Protein AF-A0A351MI33-F1 (afdb_monomer_lite)

Sequence (95 aa):
RRAPEGATAYVCPPGAIAGLGVYRALGLWRRDIRLVSGADAAPTADYFVYQNRPSEWDELGFELRSQRQPVYTAFGGDAPVGFIWAAAGKEWAAP

Foldseek 3Di:
DQDDFLAEEEEPPPVVVVVVVVCLVVVVDDVSYHYDYDPVCVVVHQKYKYFADPVRDDPVSVVCVVPHAFLDFDDDVPHTGMGMHGDPPNCDDSD

pLDDT: mean 85.52, std 9.97, range [40.78, 94.5]

Radius of gyration: 12.81 Å; chains: 1; bounding box: 30×28×30 Å

Secondary structure (DSSP, 8-state):
--SPTT-EEEEESTTHHHHHHHHHHTTSS-TTPEEE-STTTGGG-SEEEEES-GGGS-HHHHHHHHH---SEEEEETTEEEEEEEEPTT------

Structure (mmCIF, N/CA/C/O backbone):
data_AF-A0A351MI33-F1
#
_entry.id   AF-A0A351MI33-F1
#
loop_
_atom_site.group_PDB
_atom_site.id
_atom_site.type_symbol
_atom_site.label_atom_id
_atom_site.label_alt_id
_atom_site.label_comp_id
_atom_site.label_asym_id
_atom_site.label_entity_id
_atom_site.label_seq_id
_atom_site.pdbx_PDB_ins_code
_atom_site.Cartn_x
_atom_site.Cartn_y
_atom_site.Cartn_z
_atom_site.occupancy
_atom_site.B_iso_or_equiv
_atom_site.auth_seq_id
_atom_site.auth_comp_id
_atom_site.auth_asym_id
_atom_site.auth_atom_id
_atom_site.pdbx_PDB_model_num
ATOM 1 N N . ARG A 1 1 ? -11.268 -3.948 -3.654 1.00 64.81 1 ARG A N 1
ATOM 2 C CA . ARG A 1 1 ? -12.704 -4.349 -3.637 1.00 64.81 1 ARG A CA 1
ATOM 3 C C . ARG A 1 1 ? -13.127 -4.969 -2.304 1.00 64.81 1 ARG A C 1
ATOM 5 O O . ARG A 1 1 ? -14.215 -4.640 -1.862 1.00 64.81 1 ARG A O 1
ATOM 12 N N . ARG A 1 2 ? -12.286 -5.793 -1.659 1.00 79.44 2 ARG A N 1
ATOM 13 C CA . ARG A 1 2 ? -12.592 -6.479 -0.385 1.00 79.44 2 ARG A CA 1
ATOM 14 C C . ARG A 1 2 ? -12.081 -5.778 0.884 1.00 79.44 2 ARG A C 1
ATOM 16 O O . ARG A 1 2 ? -12.236 -6.316 1.967 1.00 79.44 2 ARG A O 1
ATOM 23 N N . ALA A 1 3 ? -11.467 -4.602 0.752 1.00 82.38 3 ALA A N 1
ATOM 24 C CA . ALA A 1 3 ? -11.012 -3.839 1.910 1.00 82.38 3 ALA A CA 1
ATOM 25 C C . ALA A 1 3 ? -12.199 -3.436 2.808 1.00 82.38 3 ALA A C 1
ATOM 27 O O . ALA A 1 3 ? -13.283 -3.190 2.263 1.00 82.38 3 ALA A O 1
ATOM 28 N N . PRO A 1 4 ? -12.017 -3.325 4.134 1.00 84.56 4 PRO A N 1
ATOM 29 C CA . PRO A 1 4 ? -13.027 -2.764 5.027 1.00 84.56 4 PRO A CA 1
ATOM 30 C C . PRO A 1 4 ? -13.518 -1.390 4.569 1.00 84.56 4 PRO A C 1
ATOM 32 O O . PRO A 1 4 ? -12.855 -0.700 3.787 1.00 84.56 4 PRO A O 1
ATOM 35 N N . GLU A 1 5 ? -14.702 -1.001 5.027 1.00 89.62 5 GLU A N 1
ATOM 36 C CA . GLU A 1 5 ? -15.210 0.351 4.807 1.00 89.62 5 GLU A CA 1
ATOM 37 C C . GLU A 1 5 ? -14.296 1.384 5.477 1.00 89.62 5 GLU A C 1
ATOM 39 O O . GLU A 1 5 ? -13.854 1.195 6.608 1.00 89.62 5 GLU A O 1
ATOM 44 N N . GLY A 1 6 ? -13.974 2.458 4.753 1.00 90.25 6 GLY A N 1
ATOM 45 C CA . GLY A 1 6 ? -13.124 3.534 5.264 1.00 90.25 6 GLY A CA 1
ATOM 46 C C . GLY A 1 6 ? -11.640 3.181 5.390 1.00 90.25 6 GLY A C 1
ATOM 47 O O . GLY A 1 6 ? -10.904 3.932 6.030 1.00 90.25 6 GLY A O 1
ATOM 48 N N . ALA A 1 7 ? -11.199 2.064 4.797 1.00 91.94 7 ALA A N 1
ATOM 49 C CA . ALA A 1 7 ? -9.819 1.601 4.894 1.00 91.94 7 ALA A CA 1
ATOM 50 C C . ALA A 1 7 ? -8.806 2.653 4.417 1.00 91.94 7 ALA A C 1
ATOM 52 O O . ALA A 1 7 ? -9.019 3.364 3.429 1.00 91.94 7 ALA A O 1
ATOM 53 N N . THR A 1 8 ? -7.664 2.697 5.091 1.00 93.62 8 THR A N 1
ATOM 54 C CA . THR A 1 8 ? -6.550 3.588 4.777 1.00 93.62 8 THR A CA 1
ATOM 55 C C . THR A 1 8 ? -5.463 2.816 4.034 1.00 93.62 8 THR A C 1
ATOM 57 O O . THR A 1 8 ? -4.985 1.788 4.507 1.00 93.62 8 THR A O 1
ATOM 60 N N . ALA A 1 9 ? -5.062 3.297 2.861 1.00 93.00 9 ALA A N 1
ATOM 61 C CA . ALA A 1 9 ? -3.987 2.722 2.064 1.00 93.00 9 ALA A CA 1
ATOM 62 C C . ALA A 1 9 ? -2.785 3.670 2.053 1.00 93.00 9 ALA A C 1
ATOM 64 O O . ALA A 1 9 ? -2.859 4.776 1.511 1.00 93.00 9 ALA A O 1
ATOM 65 N N . TYR A 1 10 ? -1.680 3.219 2.638 1.00 94.50 10 TYR A N 1
ATOM 66 C CA . TYR A 1 10 ? -0.374 3.824 2.444 1.00 94.50 10 TYR A CA 1
ATOM 67 C C . TYR A 1 10 ? 0.072 3.590 1.006 1.00 94.50 10 TYR A C 1
ATOM 69 O O . TYR A 1 10 ? 0.035 2.455 0.532 1.00 94.50 10 TYR A O 1
ATOM 77 N N . VAL A 1 11 ? 0.479 4.645 0.307 1.00 92.75 11 VAL A N 1
ATOM 78 C CA . VAL A 1 11 ? 0.933 4.563 -1.082 1.00 92.75 11 VAL A CA 1
ATOM 79 C C . VAL A 1 11 ? 2.359 5.075 -1.185 1.00 92.75 11 VAL A C 1
ATOM 81 O O . VAL A 1 11 ? 2.644 6.222 -0.838 1.00 92.75 11 VAL A O 1
ATOM 84 N N . CYS A 1 12 ? 3.231 4.231 -1.731 1.00 90.00 12 CYS A N 1
ATOM 85 C CA . CYS A 1 12 ? 4.617 4.562 -2.014 1.00 90.00 12 CYS A CA 1
ATOM 86 C C . CYS A 1 12 ? 4.957 4.266 -3.490 1.00 90.00 12 CYS A C 1
ATOM 88 O O . CYS A 1 12 ? 4.613 3.188 -3.995 1.00 90.00 12 CYS A O 1
ATOM 90 N N . PRO A 1 13 ? 5.601 5.212 -4.203 1.00 86.81 13 PRO A N 1
ATOM 91 C CA . PRO A 1 13 ? 6.007 6.546 -3.739 1.00 86.81 13 PRO A CA 1
ATOM 92 C C . PRO A 1 13 ? 4.823 7.537 -3.610 1.00 86.81 13 PRO A C 1
ATOM 94 O O . PRO A 1 13 ? 3.807 7.363 -4.291 1.00 86.81 13 PRO A O 1
ATOM 97 N N . PRO A 1 14 ? 4.950 8.626 -2.817 1.00 83.94 14 PRO A N 1
ATOM 98 C CA . PRO A 1 14 ? 3.873 9.605 -2.596 1.00 83.94 14 PRO A CA 1
ATOM 99 C C . PRO A 1 14 ? 3.306 10.219 -3.884 1.00 83.94 14 PRO A C 1
ATOM 101 O O . PRO A 1 14 ? 2.112 10.503 -3.974 1.00 83.94 14 PRO A O 1
ATOM 104 N N . GLY A 1 15 ? 4.144 10.373 -4.918 1.00 82.44 15 GLY A N 1
ATOM 105 C CA . GLY A 1 15 ? 3.733 10.893 -6.226 1.00 82.44 15 GLY A CA 1
ATOM 106 C C . GLY A 1 15 ? 2.631 10.072 -6.909 1.00 82.44 15 GLY A C 1
ATOM 107 O O . GLY A 1 15 ? 1.866 10.617 -7.704 1.00 82.44 15 GLY A O 1
ATOM 108 N N . ALA A 1 16 ? 2.476 8.791 -6.556 1.00 83.81 16 ALA A N 1
ATOM 109 C CA . ALA A 1 16 ? 1.406 7.951 -7.089 1.00 83.81 16 ALA A CA 1
ATOM 110 C C . ALA A 1 16 ? 0.009 8.375 -6.590 1.00 83.81 16 ALA A C 1
ATOM 112 O O . ALA A 1 16 ? -0.980 8.143 -7.288 1.00 83.81 16 ALA A O 1
ATOM 113 N N . ILE A 1 17 ? -0.099 9.050 -5.436 1.00 85.12 17 ILE A N 1
ATOM 114 C CA . ILE A 1 17 ? -1.390 9.498 -4.884 1.00 85.12 17 ILE A CA 1
ATOM 115 C C . ILE A 1 17 ? -2.100 10.463 -5.835 1.00 85.12 17 ILE A C 1
ATOM 117 O O . ILE A 1 17 ? -3.311 10.346 -6.016 1.00 85.12 17 ILE A O 1
ATOM 121 N N . ALA A 1 18 ? -1.369 11.379 -6.477 1.00 81.12 18 ALA A N 1
ATOM 122 C CA . ALA A 1 18 ? -1.958 12.342 -7.407 1.00 81.12 18 ALA A CA 1
ATOM 123 C C . ALA A 1 18 ? -2.635 11.638 -8.597 1.00 81.12 18 ALA A C 1
ATOM 125 O O . ALA A 1 18 ? -3.784 11.938 -8.928 1.00 81.12 18 ALA A O 1
ATOM 126 N N . GLY A 1 19 ? -1.964 10.637 -9.178 1.00 81.62 19 GLY A N 1
ATOM 127 C CA . GLY A 1 19 ? -2.527 9.814 -10.252 1.00 81.62 19 GLY A CA 1
ATOM 128 C C . GLY A 1 19 ? -3.751 9.014 -9.797 1.00 81.62 19 GLY A C 1
ATOM 129 O O . GLY A 1 19 ? -4.781 9.004 -10.471 1.00 81.62 19 GLY A O 1
ATOM 130 N N . LEU A 1 20 ? -3.693 8.413 -8.604 1.00 83.75 20 LEU A N 1
ATOM 131 C CA . LEU A 1 20 ? -4.831 7.690 -8.022 1.00 83.75 20 LEU A CA 1
ATOM 132 C C . LEU A 1 20 ? -6.017 8.618 -7.692 1.00 83.75 20 LEU A C 1
ATOM 134 O O . LEU A 1 20 ? -7.180 8.207 -7.771 1.00 83.75 20 LEU A O 1
ATOM 138 N N . GLY A 1 21 ? -5.743 9.886 -7.378 1.00 81.81 21 GLY A N 1
ATOM 139 C CA . GLY A 1 21 ? -6.748 10.929 -7.189 1.00 81.81 21 GLY A CA 1
ATOM 140 C C . GLY A 1 21 ? -7.613 11.143 -8.432 1.00 81.81 21 GLY A C 1
ATOM 141 O O . GLY A 1 21 ? -8.838 11.217 -8.317 1.00 81.81 21 GLY A O 1
ATOM 142 N N . VAL A 1 22 ? -7.011 11.132 -9.627 1.00 84.44 22 VAL A N 1
ATOM 143 C CA . VAL A 1 22 ? -7.744 11.232 -10.903 1.00 84.44 22 VAL A CA 1
ATOM 144 C C . VAL A 1 22 ? -8.693 10.048 -11.073 1.00 84.44 22 VAL A C 1
ATOM 146 O O . VAL A 1 22 ? -9.877 10.237 -11.351 1.00 84.4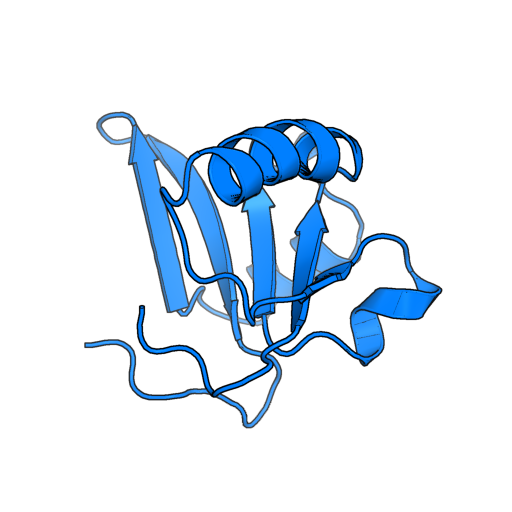4 22 VAL A O 1
ATOM 149 N N . TYR A 1 23 ? -8.232 8.824 -10.805 1.00 85.44 23 TYR A N 1
ATOM 150 C CA . TYR A 1 23 ? -9.102 7.645 -10.857 1.00 85.44 23 TYR A CA 1
ATOM 151 C C . TYR A 1 23 ? -10.264 7.727 -9.858 1.00 85.44 23 TYR A C 1
ATOM 153 O O . TYR A 1 23 ? -11.342 7.189 -10.123 1.00 85.44 23 TYR A O 1
ATOM 161 N N . ARG A 1 24 ? -10.079 8.423 -8.725 1.00 83.25 24 ARG A N 1
ATOM 162 C CA . ARG A 1 24 ? -11.135 8.613 -7.712 1.00 83.25 24 ARG A CA 1
ATOM 163 C C . ARG A 1 24 ? -12.206 9.558 -8.233 1.00 83.25 24 ARG A C 1
ATOM 165 O O . ARG A 1 24 ? -13.394 9.269 -8.085 1.00 83.25 24 ARG A O 1
ATOM 172 N N . ALA A 1 25 ? -11.782 10.651 -8.866 1.00 84.50 25 ALA A N 1
ATOM 173 C CA . ALA A 1 25 ? -12.674 11.613 -9.505 1.00 84.50 25 ALA A CA 1
ATOM 174 C C . ALA A 1 25 ? -13.500 10.955 -10.623 1.00 84.50 25 ALA A C 1
ATOM 176 O O . ALA A 1 25 ? -14.705 11.176 -10.704 1.00 84.50 25 ALA A O 1
ATOM 177 N N . LEU A 1 26 ? -12.878 10.064 -11.402 1.00 87.56 26 LEU A N 1
ATOM 178 C CA . LEU A 1 26 ? -13.529 9.297 -12.469 1.00 87.56 26 LEU A CA 1
ATOM 179 C C . LEU A 1 26 ? -14.419 8.141 -11.970 1.00 87.56 26 LEU A C 1
ATOM 181 O O . LEU A 1 26 ? -15.067 7.480 -12.774 1.00 87.56 26 LEU A O 1
ATOM 185 N N . GLY A 1 27 ? -14.458 7.867 -10.661 1.00 85.88 27 GLY A N 1
ATOM 186 C CA . GLY A 1 27 ? -15.270 6.784 -10.097 1.00 85.88 27 GLY A CA 1
ATOM 187 C C . GLY A 1 27 ? -14.754 5.375 -10.411 1.00 85.88 27 GLY A C 1
ATOM 188 O O . GLY A 1 27 ? -15.493 4.407 -10.264 1.00 85.88 27 GLY A O 1
ATOM 189 N N . LEU A 1 28 ? -13.485 5.242 -10.810 1.00 85.00 28 LEU A N 1
ATOM 190 C CA . LEU A 1 28 ? -12.878 3.961 -11.192 1.00 85.00 28 LEU A CA 1
ATOM 191 C C . LEU A 1 28 ? -12.498 3.084 -9.988 1.00 85.00 28 LEU A C 1
ATOM 193 O O . LEU A 1 28 ? -12.153 1.913 -10.146 1.00 85.00 28 LEU A O 1
ATOM 197 N N . TRP A 1 29 ? -12.573 3.629 -8.774 1.00 84.56 29 TRP A N 1
ATOM 198 C CA . TRP A 1 29 ? -12.321 2.897 -7.537 1.00 84.56 29 TRP A CA 1
ATOM 199 C C . TRP A 1 29 ? -13.103 3.486 -6.354 1.00 84.56 29 TRP A C 1
ATOM 201 O O . TRP A 1 29 ? -13.714 4.553 -6.439 1.00 84.56 29 TRP A O 1
ATOM 211 N N . ARG A 1 30 ? -13.129 2.726 -5.253 1.00 87.38 30 ARG A N 1
ATOM 212 C CA . ARG A 1 30 ? -13.931 2.995 -4.052 1.00 87.38 30 ARG A CA 1
ATOM 213 C C . ARG A 1 30 ? -13.560 4.335 -3.409 1.00 87.38 30 ARG A C 1
ATOM 215 O O . ARG A 1 30 ? -12.405 4.564 -3.070 1.00 87.38 30 ARG A O 1
ATOM 222 N N . ARG A 1 31 ? -14.557 5.209 -3.222 1.00 85.81 31 ARG A N 1
ATOM 223 C CA . ARG A 1 31 ? -14.368 6.580 -2.711 1.00 85.81 31 ARG A CA 1
ATOM 224 C C . ARG A 1 31 ? -14.095 6.654 -1.214 1.00 85.81 31 ARG A C 1
ATOM 226 O O . ARG A 1 31 ? -13.629 7.695 -0.764 1.00 85.81 31 ARG A O 1
ATOM 233 N N . ASP A 1 32 ? -14.419 5.613 -0.464 1.00 90.31 32 ASP A N 1
ATOM 234 C CA . ASP A 1 32 ? -14.237 5.558 0.984 1.00 90.31 32 ASP A CA 1
ATOM 235 C C . ASP A 1 32 ? -12.798 5.201 1.384 1.00 90.31 32 ASP A C 1
ATOM 237 O O . ASP A 1 32 ? -12.392 5.497 2.505 1.00 90.31 32 ASP A O 1
ATOM 241 N N . ILE A 1 33 ? -12.009 4.640 0.459 1.00 90.12 33 ILE A N 1
ATOM 242 C CA . ILE A 1 33 ? -10.594 4.357 0.694 1.00 90.12 33 ILE A CA 1
ATOM 243 C C . ILE A 1 33 ? -9.823 5.676 0.783 1.00 90.12 33 ILE A C 1
ATOM 245 O O . ILE A 1 33 ? -9.854 6.504 -0.134 1.00 90.12 33 ILE A O 1
ATOM 249 N N . ARG A 1 34 ? -9.116 5.867 1.896 1.00 91.38 34 ARG A N 1
ATOM 250 C CA . ARG A 1 34 ? -8.268 7.038 2.137 1.00 91.38 34 ARG A CA 1
ATOM 251 C C . ARG A 1 34 ? -6.843 6.714 1.722 1.00 91.38 34 ARG A C 1
ATOM 253 O O . ARG A 1 34 ? -6.311 5.686 2.122 1.00 91.38 34 ARG A O 1
ATOM 260 N N . LEU A 1 35 ? -6.228 7.581 0.923 1.00 91.62 35 LEU A N 1
ATOM 261 C CA . LEU A 1 35 ? -4.812 7.454 0.585 1.00 91.62 35 LEU A CA 1
ATOM 262 C C . LEU A 1 35 ? -3.986 8.279 1.546 1.00 91.62 35 LEU A C 1
ATOM 264 O O . LEU A 1 35 ? -4.315 9.438 1.797 1.00 91.62 35 LEU A O 1
ATOM 268 N N . VAL A 1 36 ? -2.909 7.684 2.031 1.00 92.31 36 VAL A N 1
ATOM 269 C CA . VAL A 1 36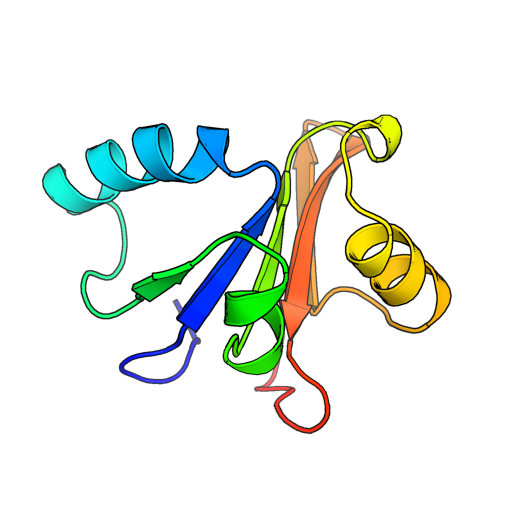 ? -1.926 8.354 2.872 1.00 92.31 36 VAL A CA 1
ATOM 270 C C . VAL A 1 36 ? -0.522 8.057 2.365 1.00 92.31 36 VAL A C 1
ATOM 272 O O . VAL A 1 36 ? -0.289 7.066 1.675 1.00 92.31 36 VAL A O 1
ATOM 275 N N . SER A 1 37 ? 0.421 8.923 2.706 1.00 90.88 37 SER A N 1
ATOM 276 C CA . SER A 1 37 ? 1.844 8.754 2.415 1.00 90.88 37 SER A CA 1
ATOM 277 C C . SER A 1 37 ? 2.672 9.447 3.486 1.00 90.88 37 SER A C 1
ATOM 279 O O . SER A 1 37 ? 2.170 10.347 4.159 1.00 90.88 37 SER A O 1
ATOM 281 N N . GLY A 1 38 ? 3.952 9.093 3.568 1.00 87.00 38 GLY A N 1
ATOM 282 C CA . GLY A 1 38 ? 4.879 9.634 4.557 1.00 87.00 38 GLY A CA 1
ATOM 283 C C . GLY A 1 38 ? 4.927 8.799 5.836 1.00 87.00 38 GLY A C 1
ATOM 284 O O . GLY A 1 38 ? 3.949 8.145 6.208 1.00 87.00 38 GLY A O 1
ATOM 285 N N . ALA A 1 39 ? 6.086 8.832 6.494 1.00 85.62 39 ALA A N 1
ATOM 286 C CA . ALA A 1 39 ? 6.393 8.008 7.661 1.00 85.62 39 ALA A CA 1
ATOM 287 C C . ALA A 1 39 ? 5.359 8.161 8.788 1.00 85.62 39 ALA A C 1
ATOM 289 O O . ALA A 1 39 ? 4.927 7.161 9.350 1.00 85.62 39 ALA A O 1
ATOM 290 N N . ASP A 1 40 ? 4.880 9.381 9.046 1.00 88.12 40 ASP A N 1
ATOM 291 C CA . ASP A 1 40 ? 3.924 9.653 10.128 1.00 88.12 40 ASP A CA 1
ATOM 292 C C . ASP A 1 40 ? 2.545 9.022 9.895 1.00 88.12 40 ASP A C 1
ATOM 294 O O . ASP A 1 40 ? 1.823 8.709 10.841 1.00 88.12 40 ASP A O 1
ATOM 298 N N . ALA A 1 41 ? 2.162 8.819 8.631 1.00 88.69 41 ALA A N 1
ATOM 299 C CA . ALA A 1 41 ? 0.862 8.260 8.285 1.00 88.69 41 ALA A CA 1
ATOM 300 C C . ALA A 1 41 ? 0.891 6.733 8.118 1.00 88.69 41 ALA A C 1
ATOM 302 O O . ALA A 1 41 ? -0.155 6.089 8.233 1.00 88.69 41 ALA A O 1
ATOM 303 N N . ALA A 1 42 ? 2.066 6.138 7.883 1.00 90.00 42 ALA A N 1
ATOM 304 C CA . ALA A 1 42 ? 2.227 4.697 7.693 1.00 90.00 42 ALA A CA 1
ATOM 305 C C . ALA A 1 42 ? 1.650 3.840 8.846 1.00 90.00 42 ALA A C 1
ATOM 307 O O . ALA A 1 42 ? 0.957 2.866 8.543 1.00 90.00 42 ALA A O 1
ATOM 308 N N . PRO A 1 43 ? 1.802 4.199 10.142 1.00 89.56 43 PRO A N 1
ATOM 309 C CA . PRO A 1 43 ? 1.218 3.435 11.251 1.00 89.56 43 PRO A CA 1
ATOM 310 C C . PRO A 1 43 ? -0.316 3.383 11.249 1.00 89.56 43 PRO A C 1
ATOM 312 O O . PRO A 1 43 ? -0.906 2.507 11.877 1.00 89.56 43 PRO A O 1
ATOM 315 N N . THR A 1 44 ? -0.973 4.321 10.562 1.00 89.00 44 THR A N 1
ATOM 316 C CA . THR A 1 44 ? -2.442 4.398 10.481 1.00 89.00 44 THR A CA 1
ATOM 317 C C . THR A 1 44 ? -3.022 3.586 9.326 1.00 89.00 44 THR A C 1
ATOM 319 O O . THR A 1 44 ? -4.240 3.441 9.223 1.00 89.00 44 THR A O 1
ATOM 322 N N . ALA A 1 45 ? -2.166 3.069 8.441 1.00 93.00 45 ALA A N 1
ATOM 3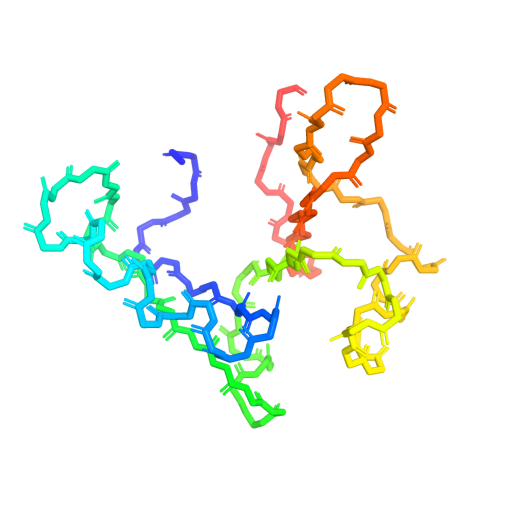23 C CA . ALA A 1 45 ? -2.599 2.385 7.241 1.00 93.00 45 ALA A CA 1
ATOM 324 C C . ALA A 1 45 ? -3.079 0.957 7.532 1.00 93.00 45 ALA A C 1
ATOM 326 O O . ALA A 1 45 ? -2.462 0.194 8.273 1.00 93.00 45 ALA A O 1
ATOM 327 N N . ASP A 1 46 ? -4.178 0.580 6.888 1.00 93.19 46 ASP A N 1
ATOM 328 C CA . ASP A 1 46 ? -4.673 -0.795 6.840 1.00 93.19 46 ASP A CA 1
ATOM 329 C C . ASP A 1 46 ? -3.948 -1.613 5.771 1.00 93.19 46 ASP A C 1
ATOM 331 O O . ASP A 1 46 ? -3.804 -2.829 5.904 1.00 93.19 46 ASP A O 1
ATOM 335 N N . TYR A 1 47 ? -3.501 -0.939 4.709 1.00 93.50 47 TYR A N 1
ATOM 336 C CA . TYR A 1 47 ? -2.808 -1.540 3.579 1.00 93.50 47 TYR A CA 1
ATOM 337 C C . TYR A 1 47 ? -1.588 -0.729 3.184 1.00 93.50 47 TYR A C 1
ATOM 339 O O . TYR A 1 47 ? -1.624 0.498 3.192 1.00 93.50 47 TYR A O 1
ATOM 347 N N . PHE A 1 48 ? -0.551 -1.424 2.736 1.00 94.31 48 PHE A N 1
ATOM 348 C CA . PHE A 1 48 ? 0.655 -0.831 2.181 1.00 94.31 48 PHE A CA 1
ATOM 349 C C . PHE A 1 48 ? 0.737 -1.170 0.703 1.00 94.31 48 PHE A C 1
ATOM 351 O O . PHE A 1 48 ? 0.832 -2.342 0.345 1.00 94.31 48 PHE A O 1
ATOM 358 N N . VAL A 1 49 ? 0.667 -0.151 -0.147 1.00 93.19 49 VAL A N 1
ATOM 359 C CA . VAL A 1 49 ? 0.662 -0.265 -1.602 1.00 93.19 49 VAL A CA 1
ATOM 360 C C . VAL A 1 49 ? 1.969 0.293 -2.134 1.00 93.19 49 VAL A C 1
ATOM 362 O O . VAL A 1 49 ? 2.197 1.503 -2.110 1.00 93.19 49 VAL A O 1
ATOM 365 N N . TYR A 1 50 ? 2.795 -0.597 -2.664 1.00 92.31 50 TYR A N 1
ATOM 366 C CA . TYR A 1 50 ? 4.034 -0.236 -3.332 1.00 92.31 50 TYR A CA 1
ATOM 367 C C . TYR A 1 50 ? 3.896 -0.496 -4.821 1.00 92.31 50 TYR A C 1
ATOM 369 O O . TYR A 1 50 ? 3.563 -1.602 -5.246 1.00 92.31 50 TYR A O 1
ATOM 377 N N . GLN A 1 51 ? 4.136 0.539 -5.612 1.00 84.69 51 GLN A N 1
ATOM 378 C CA . GLN A 1 51 ? 4.223 0.451 -7.067 1.00 84.69 51 GLN A CA 1
ATOM 379 C C . GLN A 1 51 ? 5.673 0.717 -7.487 1.00 84.69 51 GLN A C 1
ATOM 381 O O . GLN A 1 51 ? 6.494 1.139 -6.671 1.00 84.69 51 GLN A O 1
ATOM 386 N N . ASN A 1 52 ? 5.988 0.492 -8.759 1.00 79.31 52 ASN A N 1
ATOM 387 C CA . ASN A 1 52 ? 7.314 0.724 -9.345 1.00 79.31 52 ASN A CA 1
ATOM 388 C C . ASN A 1 52 ? 8.405 -0.244 -8.856 1.00 79.31 52 ASN A C 1
ATOM 390 O O . ASN A 1 52 ? 8.133 -1.278 -8.239 1.00 79.31 52 ASN A O 1
ATOM 394 N N . ARG A 1 53 ? 9.661 0.062 -9.209 1.00 78.88 53 ARG A N 1
ATOM 395 C CA . ARG A 1 53 ? 10.808 -0.800 -8.919 1.00 78.88 53 ARG A CA 1
ATOM 396 C C . ARG A 1 53 ? 11.090 -0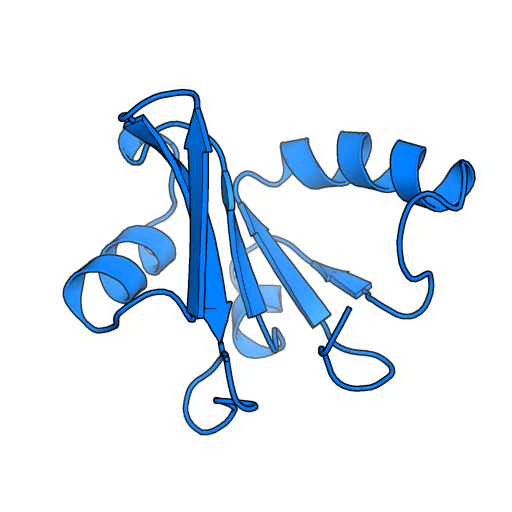.789 -7.415 1.00 78.88 53 ARG A C 1
ATOM 398 O O . ARG A 1 53 ? 11.069 0.285 -6.822 1.00 78.88 53 ARG A O 1
ATOM 405 N N . PRO A 1 54 ? 11.453 -1.935 -6.806 1.00 78.00 54 PRO A N 1
ATOM 406 C CA . PRO A 1 54 ? 11.806 -1.991 -5.387 1.00 78.00 54 PRO A CA 1
ATOM 407 C C . PRO A 1 54 ? 12.879 -0.984 -4.958 1.00 78.00 54 PRO A C 1
ATOM 409 O O . PRO A 1 54 ? 12.867 -0.536 -3.825 1.00 78.00 54 PRO A O 1
ATOM 412 N N . SER A 1 55 ? 13.769 -0.570 -5.865 1.00 80.19 55 SER A N 1
ATOM 413 C CA . SER A 1 55 ? 14.772 0.476 -5.616 1.00 80.19 55 SER A CA 1
ATOM 414 C C . SER A 1 55 ? 14.195 1.860 -5.289 1.00 80.19 55 SER A C 1
ATOM 416 O O . SER A 1 55 ? 14.940 2.736 -4.873 1.00 80.19 55 SER A O 1
ATOM 418 N N . GLU A 1 56 ? 12.906 2.084 -5.541 1.00 81.38 56 GLU A N 1
ATOM 419 C CA . GLU A 1 56 ? 12.199 3.350 -5.307 1.00 81.38 56 GLU A CA 1
ATOM 420 C C . GLU A 1 56 ? 11.335 3.295 -4.038 1.00 81.38 56 GLU A C 1
ATOM 422 O O . GLU A 1 56 ? 10.569 4.220 -3.765 1.00 81.38 56 GLU A O 1
ATOM 427 N N . TRP A 1 57 ? 11.413 2.192 -3.289 1.00 87.88 57 TRP A N 1
ATOM 428 C CA . TRP A 1 57 ? 10.671 2.009 -2.052 1.00 87.88 57 TRP A CA 1
ATOM 429 C C . TRP A 1 57 ? 11.419 2.640 -0.882 1.00 87.88 57 TRP A C 1
ATOM 431 O O . TRP A 1 57 ? 12.643 2.758 -0.881 1.00 87.88 57 TRP A O 1
ATOM 441 N N . ASP A 1 58 ? 10.656 3.035 0.128 1.00 89.69 58 ASP A N 1
ATOM 442 C CA . ASP A 1 58 ? 11.198 3.379 1.436 1.00 89.69 58 ASP A CA 1
ATOM 443 C C . ASP A 1 58 ? 11.639 2.118 2.206 1.00 89.69 58 ASP A C 1
ATOM 445 O O . ASP A 1 58 ? 11.382 0.981 1.800 1.00 89.69 58 ASP A O 1
ATOM 449 N N . GLU A 1 59 ? 12.305 2.325 3.344 1.00 90.56 59 GLU A N 1
ATOM 450 C CA . GLU A 1 59 ? 12.783 1.252 4.227 1.00 90.56 59 GLU A CA 1
ATOM 451 C C . GLU A 1 59 ? 11.652 0.303 4.652 1.00 90.56 59 GLU A C 1
ATOM 453 O O . GLU A 1 59 ? 11.821 -0.917 4.627 1.00 90.56 59 GLU A O 1
ATOM 458 N N . LEU A 1 60 ? 10.463 0.849 4.923 1.00 90.44 60 LEU A N 1
ATOM 459 C CA . LEU A 1 60 ? 9.278 0.076 5.291 1.00 90.44 60 LEU A CA 1
ATOM 460 C C . LEU A 1 60 ? 8.878 -0.931 4.200 1.00 90.44 60 LEU A C 1
ATOM 462 O O . LEU A 1 60 ? 8.472 -2.052 4.510 1.00 90.44 60 LEU A O 1
ATOM 466 N N . GLY A 1 61 ? 9.023 -0.576 2.923 1.00 90.00 61 GLY A N 1
ATOM 467 C CA . GLY A 1 61 ? 8.740 -1.479 1.808 1.00 90.00 61 GLY A CA 1
ATOM 468 C C . GLY A 1 61 ? 9.688 -2.676 1.771 1.00 90.00 61 GLY A C 1
ATOM 469 O O . GLY A 1 61 ? 9.264 -3.805 1.502 1.00 90.00 61 GLY A O 1
ATOM 470 N N . PHE A 1 62 ? 10.967 -2.456 2.080 1.00 90.62 62 PHE A N 1
ATOM 471 C CA . PHE A 1 62 ? 11.956 -3.532 2.179 1.00 90.62 62 PHE A CA 1
ATOM 472 C C . PHE A 1 62 ? 11.702 -4.430 3.395 1.00 90.62 62 PHE A C 1
ATOM 474 O O . PHE A 1 62 ? 11.754 -5.659 3.276 1.00 90.62 62 PHE A O 1
ATOM 481 N N . GLU A 1 63 ? 11.356 -3.846 4.543 1.00 91.00 63 GLU A N 1
ATOM 482 C CA . GLU A 1 63 ? 10.964 -4.597 5.739 1.00 91.00 63 GLU A CA 1
ATOM 483 C C . GLU A 1 63 ? 9.732 -5.470 5.480 1.00 91.00 63 GLU A C 1
ATOM 485 O O . GLU A 1 63 ? 9.764 -6.676 5.726 1.00 91.00 63 GLU A O 1
ATOM 490 N N . LEU A 1 64 ? 8.673 -4.903 4.894 1.00 91.31 64 LEU A N 1
ATOM 491 C CA . LEU A 1 64 ? 7.464 -5.641 4.521 1.00 91.31 64 LEU A CA 1
ATOM 492 C C . LEU A 1 64 ? 7.783 -6.836 3.624 1.00 91.31 64 LEU A C 1
ATOM 494 O O . LEU A 1 64 ? 7.320 -7.944 3.891 1.00 91.31 64 LEU A O 1
ATOM 498 N N . ARG A 1 65 ? 8.613 -6.629 2.597 1.00 89.50 65 ARG A N 1
ATOM 499 C CA . ARG A 1 65 ? 9.005 -7.682 1.654 1.00 89.50 65 ARG A CA 1
ATOM 500 C C . ARG A 1 65 ? 9.831 -8.791 2.305 1.00 89.50 65 ARG A C 1
ATOM 502 O O . ARG A 1 65 ? 9.698 -9.945 1.908 1.00 89.50 65 ARG A O 1
ATOM 509 N N . SER A 1 66 ? 10.701 -8.449 3.253 1.00 90.38 66 SER A N 1
ATOM 510 C CA . SER A 1 66 ? 11.562 -9.425 3.936 1.00 90.38 66 SER A CA 1
ATOM 511 C C . SER A 1 66 ? 10.822 -10.246 4.993 1.00 90.38 66 SER A C 1
ATOM 513 O O . SER A 1 66 ? 11.186 -11.394 5.234 1.00 90.38 66 SER A O 1
ATOM 515 N N . GLN A 1 67 ? 9.778 -9.683 5.603 1.00 88.38 67 GLN A N 1
ATOM 516 C CA . GLN A 1 67 ? 9.084 -10.299 6.735 1.00 88.38 67 GLN A CA 1
ATOM 517 C C . GLN A 1 67 ? 7.768 -10.979 6.352 1.00 88.38 67 GLN A C 1
ATOM 519 O O . GLN A 1 67 ? 7.308 -11.865 7.071 1.00 88.38 67 GLN A O 1
ATOM 524 N N . ARG A 1 68 ? 7.108 -10.533 5.276 1.00 89.56 68 ARG A N 1
ATOM 525 C CA . ARG A 1 68 ? 5.719 -10.899 4.975 1.00 89.56 68 ARG A CA 1
ATOM 526 C C . ARG A 1 68 ? 5.482 -11.097 3.485 1.00 89.56 68 ARG A C 1
ATOM 528 O O . ARG A 1 68 ? 5.999 -10.365 2.641 1.00 89.56 68 ARG A O 1
ATOM 535 N N . GLN A 1 69 ? 4.606 -12.044 3.160 1.00 90.19 69 GLN A N 1
ATOM 536 C CA . GLN A 1 69 ? 4.081 -12.149 1.804 1.00 90.19 69 GLN A CA 1
ATOM 537 C C . GLN A 1 69 ? 3.023 -11.062 1.557 1.00 90.19 69 GLN A C 1
ATOM 539 O O . GLN A 1 69 ? 2.241 -10.745 2.456 1.00 90.19 69 GLN A O 1
ATOM 544 N N . PRO A 1 70 ? 2.995 -10.466 0.356 1.00 91.94 70 PRO A N 1
ATOM 545 C CA . PRO A 1 70 ? 1.935 -9.545 -0.018 1.00 91.94 70 PRO A CA 1
ATOM 546 C C . PRO A 1 70 ? 0.601 -10.293 -0.123 1.00 91.94 70 PRO A C 1
ATOM 548 O O . PRO A 1 70 ? 0.538 -11.403 -0.644 1.00 91.94 70 PRO A O 1
ATOM 551 N N . VAL A 1 71 ? -0.487 -9.646 0.294 1.00 91.69 71 VAL A N 1
ATOM 552 C CA . VAL A 1 71 ? -1.854 -10.152 0.077 1.00 91.69 71 VAL A CA 1
ATOM 553 C C . VAL A 1 71 ? -2.268 -10.066 -1.394 1.00 91.69 71 VAL A C 1
ATOM 555 O O . VAL A 1 71 ? -3.236 -10.697 -1.811 1.00 91.69 71 VAL A O 1
ATOM 558 N N . TYR A 1 72 ? -1.558 -9.258 -2.185 1.00 91.06 72 TYR A N 1
ATOM 559 C CA . TYR A 1 72 ? -1.729 -9.188 -3.629 1.00 91.06 72 TYR A CA 1
ATOM 560 C C . TYR A 1 72 ? -0.457 -8.697 -4.323 1.00 91.06 72 TYR A C 1
ATOM 562 O O . TYR A 1 72 ? 0.186 -7.743 -3.878 1.00 91.06 72 TYR A O 1
ATOM 570 N N . THR A 1 73 ? -0.130 -9.305 -5.461 1.00 91.94 73 THR A N 1
ATOM 571 C CA . THR A 1 73 ? 0.928 -8.844 -6.366 1.00 91.94 73 THR A CA 1
ATOM 572 C C . THR A 1 73 ? 0.340 -8.624 -7.753 1.00 91.94 73 THR A C 1
ATOM 574 O O . THR A 1 73 ? -0.293 -9.511 -8.319 1.00 91.94 73 THR A O 1
ATOM 577 N N . ALA A 1 74 ? 0.531 -7.422 -8.291 1.00 90.31 74 ALA A N 1
ATOM 578 C CA . ALA A 1 74 ? 0.218 -7.093 -9.671 1.00 90.31 74 ALA A CA 1
ATOM 579 C C . ALA A 1 74 ? 1.405 -7.464 -10.563 1.00 90.31 74 ALA A C 1
ATOM 581 O O . ALA A 1 74 ? 2.548 -7.156 -10.220 1.00 90.31 74 ALA A O 1
ATOM 582 N N . PHE A 1 75 ? 1.127 -8.057 -11.722 1.00 89.62 75 PHE A N 1
ATOM 583 C CA . PHE A 1 75 ? 2.140 -8.460 -12.695 1.00 89.62 75 PHE A CA 1
ATOM 584 C C . PHE A 1 75 ? 1.936 -7.747 -14.034 1.00 89.62 75 PHE A C 1
ATOM 586 O O . PHE A 1 75 ? 0.804 -7.557 -14.482 1.00 89.62 75 PHE A O 1
ATOM 593 N N . GLY A 1 76 ? 3.041 -7.353 -14.663 1.00 87.19 76 GLY A N 1
ATOM 594 C CA . GLY A 1 76 ? 3.108 -6.939 -16.060 1.00 87.19 76 GLY A CA 1
ATOM 595 C C . GLY A 1 76 ? 3.877 -7.999 -16.841 1.00 87.19 76 GLY A C 1
ATOM 596 O O . GLY A 1 76 ? 5.106 -8.020 -16.795 1.00 87.19 76 GLY A O 1
ATOM 597 N N . GLY A 1 77 ? 3.164 -8.909 -17.510 1.00 89.12 77 GLY A N 1
ATOM 598 C CA . GLY A 1 77 ? 3.764 -10.160 -17.985 1.00 89.12 77 GLY A CA 1
ATOM 599 C C . GLY A 1 77 ? 4.181 -11.029 -16.796 1.00 89.12 77 GLY A C 1
ATOM 600 O O . GLY A 1 77 ? 3.403 -11.180 -15.859 1.00 89.12 77 GLY A O 1
ATOM 601 N N . ASP A 1 78 ? 5.417 -11.526 -16.801 1.00 88.38 78 ASP A N 1
ATOM 602 C CA . ASP A 1 78 ? 5.956 -12.359 -15.713 1.00 88.38 78 ASP A CA 1
ATOM 603 C C . ASP A 1 78 ? 6.637 -11.544 -14.597 1.00 88.38 78 ASP A C 1
ATOM 605 O O . ASP A 1 78 ? 7.078 -12.092 -13.586 1.00 88.38 78 ASP A O 1
ATOM 609 N N . ALA A 1 79 ? 6.737 -10.220 -14.755 1.00 86.12 79 ALA A N 1
ATOM 610 C CA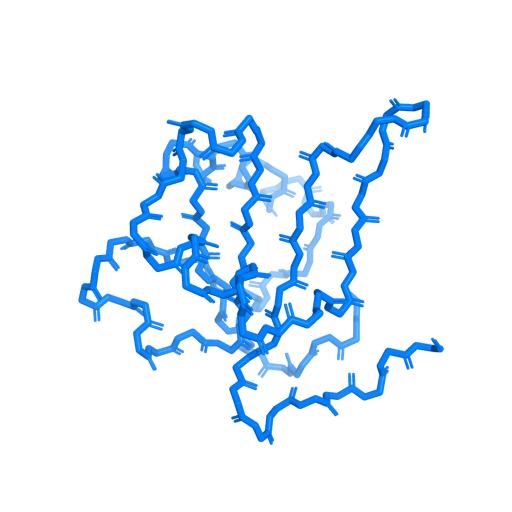 . ALA A 1 79 ? 7.413 -9.349 -13.800 1.00 86.12 79 ALA A CA 1
ATOM 611 C C . ALA A 1 79 ? 6.417 -8.720 -12.807 1.00 86.12 79 ALA A C 1
ATOM 613 O O . ALA A 1 79 ? 5.415 -8.137 -13.236 1.00 86.12 79 ALA A O 1
ATOM 614 N N . PRO A 1 80 ? 6.674 -8.769 -11.486 1.00 87.19 80 PRO A N 1
ATOM 615 C CA . PRO A 1 80 ? 5.830 -8.089 -10.515 1.00 87.19 80 PRO A CA 1
ATOM 616 C C . PRO A 1 80 ? 6.063 -6.572 -10.569 1.00 87.19 80 PRO A C 1
ATOM 618 O O . PRO A 1 80 ? 7.199 -6.100 -10.512 1.00 87.19 80 PRO A O 1
ATOM 621 N N . VAL A 1 81 ? 4.977 -5.807 -10.664 1.00 87.94 81 VAL A N 1
ATOM 622 C CA . VAL A 1 81 ? 4.982 -4.341 -10.851 1.00 87.94 81 VAL A CA 1
ATOM 623 C C . VAL A 1 81 ? 4.265 -3.581 -9.735 1.00 87.94 81 VAL A C 1
ATOM 625 O O . VAL A 1 81 ? 4.335 -2.354 -9.670 1.00 87.94 81 VAL A O 1
ATOM 628 N N . GLY A 1 82 ? 3.572 -4.292 -8.847 1.00 91.00 82 GLY A N 1
ATOM 629 C CA . GLY A 1 82 ? 2.891 -3.694 -7.709 1.00 91.00 82 GLY A CA 1
ATOM 630 C C . GLY A 1 82 ? 2.620 -4.713 -6.619 1.00 91.00 82 GLY A C 1
ATOM 631 O O . GLY A 1 82 ? 2.408 -5.892 -6.893 1.00 91.00 82 GLY A O 1
ATOM 632 N N . PHE A 1 83 ? 2.624 -4.258 -5.377 1.00 92.94 83 PHE A N 1
ATOM 633 C CA . PHE A 1 83 ? 2.514 -5.105 -4.202 1.00 92.94 83 PHE A CA 1
ATOM 634 C C . PHE A 1 83 ? 1.582 -4.454 -3.193 1.00 92.94 83 PHE A C 1
ATOM 636 O O . PHE A 1 83 ? 1.614 -3.238 -2.995 1.00 92.94 83 PHE A O 1
ATOM 643 N N . ILE A 1 84 ? 0.748 -5.274 -2.564 1.00 93.31 84 ILE A N 1
ATOM 644 C CA . ILE A 1 84 ? -0.145 -4.855 -1.494 1.00 93.31 84 ILE A CA 1
ATOM 645 C C . ILE A 1 84 ? 0.096 -5.770 -0.304 1.00 93.31 84 ILE A C 1
ATOM 647 O O . ILE A 1 84 ? -0.070 -6.983 -0.422 1.00 93.31 84 ILE A O 1
ATOM 651 N N . TRP A 1 85 ? 0.432 -5.195 0.845 1.00 93.81 85 TRP A N 1
ATOM 652 C CA . TRP A 1 85 ? 0.430 -5.886 2.134 1.00 93.81 85 TRP A CA 1
ATOM 653 C C . TRP A 1 85 ? -0.732 -5.392 2.983 1.00 93.81 85 TRP A C 1
ATOM 655 O O . TRP A 1 85 ? -1.088 -4.216 2.923 1.00 93.81 85 TRP A O 1
ATOM 665 N N . ALA A 1 86 ? -1.303 -6.278 3.793 1.00 92.38 86 ALA A N 1
ATOM 666 C CA . ALA A 1 86 ? -2.174 -5.876 4.886 1.00 92.38 86 ALA A CA 1
ATOM 667 C C . ALA A 1 86 ? -1.336 -5.526 6.125 1.00 92.38 86 ALA A C 1
ATOM 669 O O . ALA A 1 86 ? -0.247 -6.071 6.343 1.00 92.38 86 ALA A O 1
ATOM 670 N N . ALA A 1 87 ? -1.848 -4.621 6.955 1.00 88.12 87 ALA A N 1
ATOM 671 C CA . ALA A 1 87 ? -1.315 -4.414 8.293 1.00 88.12 87 ALA A CA 1
ATOM 672 C C . ALA A 1 87 ? -1.379 -5.718 9.115 1.00 88.12 87 ALA A C 1
ATOM 674 O O . ALA A 1 87 ? -2.197 -6.604 8.861 1.00 88.12 87 ALA A O 1
ATOM 675 N N . ALA A 1 88 ? -0.490 -5.856 10.100 1.00 78.81 88 ALA A N 1
ATOM 676 C CA . ALA A 1 88 ? -0.451 -7.053 10.937 1.00 78.81 88 ALA A CA 1
ATOM 677 C C . ALA A 1 88 ? -1.797 -7.257 11.664 1.00 78.81 88 ALA A C 1
ATOM 679 O O . ALA A 1 88 ? -2.391 -6.297 12.154 1.00 78.81 88 ALA A O 1
ATOM 680 N N . GLY A 1 89 ? -2.294 -8.499 11.699 1.00 72.00 89 GLY A N 1
ATOM 681 C CA . GLY A 1 89 ? -3.595 -8.835 12.301 1.00 72.00 89 GLY A CA 1
ATOM 682 C C . GLY A 1 89 ? -4.817 -8.371 11.495 1.00 72.00 89 GLY A C 1
ATOM 683 O O . GLY A 1 89 ? -5.948 -8.496 11.958 1.00 72.00 89 GLY A O 1
ATOM 684 N N . LYS A 1 90 ? -4.596 -7.842 10.289 1.00 67.81 90 LYS A N 1
ATOM 685 C CA . LYS A 1 90 ? -5.615 -7.329 9.371 1.00 67.81 90 LYS A CA 1
ATOM 686 C C . LYS A 1 90 ? -5.624 -8.120 8.057 1.00 67.81 90 LYS A C 1
ATOM 688 O O . LYS A 1 90 ? -5.933 -7.603 6.992 1.00 67.81 90 LYS A O 1
ATOM 693 N N . GLU A 1 91 ? -5.289 -9.405 8.113 1.00 63.19 91 GLU A N 1
ATOM 694 C CA . GLU A 1 91 ? -5.376 -10.316 6.969 1.00 63.19 91 GLU A CA 1
ATOM 695 C C . GLU A 1 91 ? -6.846 -10.655 6.692 1.00 63.19 91 GLU A C 1
ATOM 697 O O . GLU A 1 91 ? -7.379 -11.688 7.088 1.00 63.19 91 GLU A O 1
ATOM 702 N N . TRP A 1 92 ? -7.551 -9.739 6.033 1.00 61.62 92 TRP A N 1
ATOM 703 C CA . TRP A 1 92 ? -8.874 -10.031 5.502 1.00 61.62 92 TRP A CA 1
ATOM 704 C C . TRP A 1 92 ? -8.706 -10.935 4.290 1.00 61.62 92 TRP A C 1
ATOM 706 O O . TRP A 1 92 ? -8.095 -10.516 3.309 1.00 61.62 92 TRP A O 1
ATOM 716 N N . ALA A 1 93 ? -9.235 -12.157 4.395 1.00 45.38 93 ALA A N 1
ATOM 717 C CA . ALA A 1 93 ? -9.137 -13.245 3.424 1.00 45.38 93 ALA A CA 1
ATOM 718 C C . ALA A 1 93 ? -8.858 -12.777 1.979 1.00 45.38 93 ALA A C 1
ATOM 720 O O . ALA A 1 93 ? -9.765 -12.386 1.225 1.00 45.38 93 ALA A O 1
ATOM 721 N N . 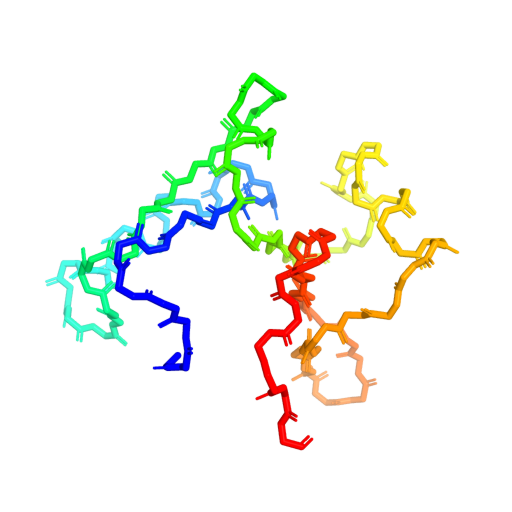ALA A 1 94 ? -7.578 -12.826 1.598 1.00 40.78 94 ALA A N 1
ATOM 722 C CA . ALA A 1 94 ? -7.211 -12.966 0.199 1.00 40.78 94 ALA A CA 1
ATOM 723 C C . ALA A 1 94 ? -7.770 -14.325 -0.283 1.00 40.78 94 ALA A C 1
ATOM 725 O O . ALA A 1 94 ? -7.827 -15.254 0.524 1.00 40.78 94 ALA A O 1
ATOM 726 N N . PRO A 1 95 ? -8.304 -14.412 -1.517 1.00 43.84 95 PRO A N 1
ATOM 727 C CA . PRO A 1 95 ? -8.861 -15.657 -2.045 1.00 43.84 95 PRO A CA 1
ATOM 728 C C . PRO A 1 95 ? -7.835 -16.791 -2.080 1.00 43.84 95 PRO A C 1
ATOM 730 O O . PRO A 1 95 ? -6.643 -16.488 -2.314 1.00 43.84 95 PRO A O 1
#